Protein AF-A0A2K1KK75-F1 (afdb_monomer_lite)

Sequence (174 aa):
LEDSLARLYGSILRNNGNAPVVYKEYCTIIGKDSFKNNEGSLINRISEKQGTFRRYILGKRNKHCARVVITPDPNIGVDEKDGDYVLLNRQSSVQRMSLMAFRARMMPDSCTIRINPFVYPAFNADFDGDEMNIFCASSYPSKAKCDVLLAVDKYVLSPQNSMPTIYAIQDIVA

Structure (mmCIF, N/CA/C/O backbone):
data_AF-A0A2K1KK75-F1
#
_entry.id   AF-A0A2K1KK75-F1
#
loop_
_atom_site.group_PDB
_atom_site.id
_atom_site.type_symbol
_atom_site.label_atom_id
_atom_site.label_alt_id
_atom_site.label_comp_id
_atom_site.label_asym_id
_atom_site.label_entity_id
_atom_site.label_seq_id
_atom_site.pdbx_PDB_ins_code
_atom_site.Cartn_x
_atom_site.Cartn_y
_atom_site.Cartn_z
_atom_site.occupancy
_atom_site.B_iso_or_equiv
_atom_site.auth_seq_id
_atom_site.auth_comp_id
_atom_site.auth_asym_id
_atom_site.auth_atom_id
_atom_site.pdbx_PDB_model_num
ATOM 1 N N . LEU A 1 1 ? -15.132 -2.478 23.562 1.00 56.94 1 LEU A N 1
ATOM 2 C CA . LEU A 1 1 ? -16.564 -2.103 23.620 1.00 56.94 1 LEU A CA 1
ATOM 3 C C . LEU A 1 1 ? -17.283 -2.968 24.643 1.00 56.94 1 LEU A C 1
ATOM 5 O O . LEU A 1 1 ? -17.954 -2.414 25.503 1.00 56.94 1 LEU A O 1
ATOM 9 N N . GLU A 1 2 ? -17.057 -4.282 24.619 1.00 60.97 2 GLU A N 1
A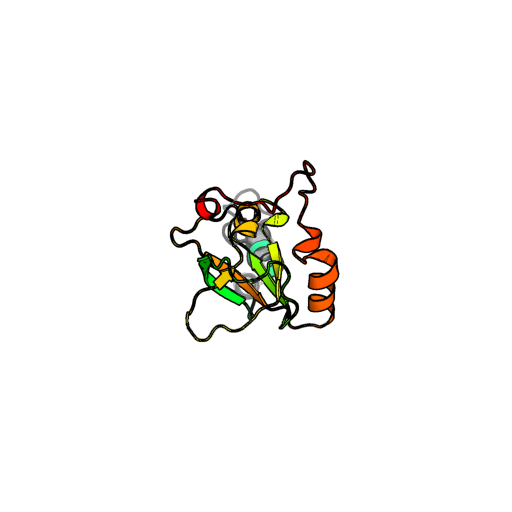TOM 10 C CA . GLU A 1 2 ? -17.597 -5.217 25.618 1.00 60.97 2 GLU A C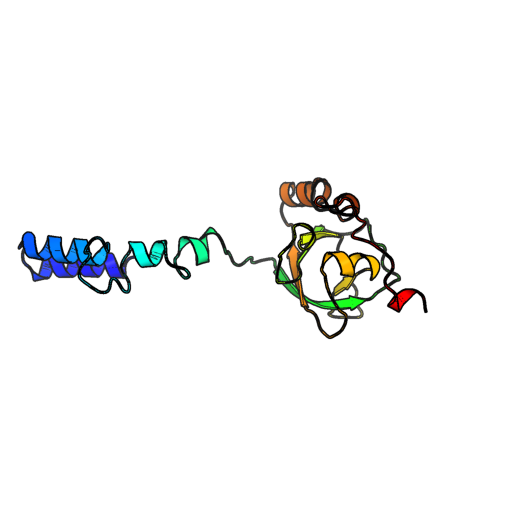A 1
ATOM 11 C C . GLU A 1 2 ? -17.201 -4.847 27.053 1.00 60.97 2 GLU A C 1
ATOM 13 O O . GLU A 1 2 ? -18.077 -4.673 27.891 1.00 60.97 2 GLU A O 1
ATOM 18 N N . ASP A 1 3 ? -15.925 -4.547 27.304 1.00 71.25 3 ASP A N 1
ATOM 19 C CA . ASP A 1 3 ? -15.451 -4.120 28.632 1.00 71.25 3 ASP A CA 1
ATOM 20 C C . ASP A 1 3 ? -16.131 -2.853 29.176 1.00 71.25 3 ASP A C 1
ATOM 22 O O . ASP A 1 3 ? -16.418 -2.739 30.363 1.00 71.25 3 ASP A O 1
ATOM 26 N N . SER A 1 4 ? -16.394 -1.866 28.318 1.00 68.69 4 SER A N 1
ATOM 27 C CA . SER A 1 4 ? -17.037 -0.607 28.723 1.00 68.69 4 SER A CA 1
ATOM 28 C C . SER A 1 4 ? -18.523 -0.796 29.028 1.00 68.69 4 SER A C 1
ATOM 30 O O . SER A 1 4 ? -19.044 -0.175 29.950 1.00 68.69 4 SER A O 1
ATOM 32 N N . LEU A 1 5 ? -19.192 -1.679 28.282 1.00 72.50 5 LEU A N 1
ATOM 33 C CA . LEU A 1 5 ? -20.597 -2.012 28.492 1.00 72.50 5 LEU A CA 1
ATOM 34 C C . LEU A 1 5 ? -20.753 -2.872 29.754 1.00 72.50 5 LEU A C 1
ATOM 36 O O . LEU A 1 5 ? -21.580 -2.566 30.604 1.00 72.50 5 LEU A O 1
ATOM 40 N N . ALA A 1 6 ? -19.895 -3.880 29.931 1.00 77.69 6 ALA A N 1
ATOM 41 C CA . ALA A 1 6 ? -19.846 -4.715 31.129 1.00 77.69 6 ALA A CA 1
ATOM 42 C C . ALA A 1 6 ? -19.571 -3.892 32.397 1.00 77.69 6 ALA A C 1
ATOM 44 O O . ALA A 1 6 ? -20.179 -4.136 33.438 1.00 77.69 6 ALA A O 1
ATOM 45 N N . ARG A 1 7 ? -18.716 -2.863 32.313 1.00 76.25 7 ARG A N 1
ATOM 46 C CA . ARG A 1 7 ? -18.492 -1.916 33.418 1.00 76.25 7 ARG A CA 1
ATOM 47 C C . ARG A 1 7 ? -19.750 -1.121 33.771 1.00 76.25 7 ARG A C 1
ATOM 49 O O . ARG A 1 7 ? -20.046 -0.998 34.958 1.00 76.25 7 ARG A O 1
ATOM 56 N N . LEU A 1 8 ? -20.502 -0.648 32.772 1.00 76.19 8 LEU A N 1
ATOM 57 C CA . LEU A 1 8 ? -21.783 0.037 32.977 1.00 76.19 8 LEU A CA 1
ATOM 58 C C . LEU A 1 8 ? -22.821 -0.902 33.615 1.00 76.19 8 LEU A C 1
ATOM 60 O O . LEU A 1 8 ? -23.413 -0.565 34.635 1.00 76.19 8 LEU A O 1
ATOM 64 N N . TYR A 1 9 ? -22.993 -2.105 33.063 1.00 79.06 9 TYR A N 1
ATOM 65 C CA . TYR A 1 9 ? -23.921 -3.109 33.591 1.00 79.06 9 TYR A CA 1
ATOM 66 C C . TYR A 1 9 ? -23.566 -3.531 35.020 1.00 79.06 9 TYR A C 1
ATOM 68 O O . TYR A 1 9 ? -24.438 -3.578 35.885 1.00 79.06 9 TYR A O 1
ATOM 76 N N . GLY A 1 10 ? -22.283 -3.755 35.309 1.00 80.50 10 GLY A N 1
ATOM 77 C CA . GLY A 1 10 ? -21.818 -4.044 36.663 1.00 80.50 10 GLY A CA 1
ATOM 78 C C . GLY A 1 10 ? -22.086 -2.897 37.640 1.00 80.50 10 GLY A C 1
ATOM 79 O O . GLY A 1 10 ? -22.369 -3.143 38.807 1.00 80.50 10 GLY A O 1
ATOM 80 N N . SER A 1 11 ? -22.036 -1.644 37.186 1.00 75.31 11 SER A N 1
ATOM 81 C CA . SER A 1 11 ? -22.387 -0.488 38.016 1.00 75.31 11 SER A CA 1
ATOM 82 C C . SER A 1 11 ? -23.880 -0.395 38.313 1.00 75.31 11 SER A C 1
ATOM 84 O O . SER A 1 11 ? -24.265 -0.178 39.460 1.00 75.31 11 SER A O 1
ATOM 86 N N . ILE A 1 12 ? -24.721 -0.627 37.302 1.00 82.06 12 ILE A N 1
ATOM 87 C CA . ILE A 1 12 ? -26.181 -0.651 37.450 1.00 82.06 12 ILE A CA 1
ATOM 88 C C . ILE A 1 12 ? -26.590 -1.699 38.492 1.00 82.06 12 ILE A C 1
ATOM 90 O O . ILE A 1 12 ? -27.385 -1.400 39.382 1.00 82.06 12 ILE A O 1
ATOM 94 N N . LEU A 1 13 ? -25.995 -2.894 38.414 1.00 83.19 13 LEU A N 1
ATOM 95 C CA . LEU A 1 13 ? -26.253 -3.988 39.351 1.00 83.19 13 LEU A CA 1
ATOM 96 C C . LEU A 1 13 ? -25.714 -3.700 40.762 1.00 83.19 13 LEU A C 1
ATOM 98 O O . LEU A 1 13 ? -26.383 -4.017 41.737 1.00 83.19 13 LEU A O 1
ATOM 102 N N . ARG A 1 14 ? -24.535 -3.074 40.897 1.00 81.06 14 ARG A N 1
ATOM 103 C CA . ARG A 1 14 ? -23.951 -2.727 42.210 1.00 81.06 14 ARG A CA 1
ATOM 104 C C . ARG A 1 14 ? -24.696 -1.606 42.929 1.00 81.06 14 ARG A C 1
ATOM 106 O O . ARG A 1 14 ? -24.779 -1.619 44.151 1.00 81.06 14 ARG A O 1
ATOM 113 N N . ASN A 1 15 ? -25.211 -0.634 42.182 1.00 78.19 15 ASN A N 1
ATOM 114 C CA . ASN A 1 15 ? -25.809 0.577 42.743 1.00 78.19 15 ASN A CA 1
ATOM 115 C C . ASN A 1 15 ? -27.334 0.482 42.923 1.00 78.19 15 ASN A C 1
ATOM 117 O O . ASN A 1 15 ? -27.951 1.498 43.245 1.00 78.19 15 ASN A O 1
ATOM 121 N N . ASN A 1 16 ? -27.945 -0.696 42.709 1.00 70.62 16 ASN A N 1
ATOM 122 C CA . ASN A 1 16 ? -29.381 -0.963 42.907 1.00 70.62 16 ASN A CA 1
ATOM 123 C C . ASN A 1 16 ? -30.307 0.142 42.347 1.00 70.62 16 ASN A C 1
ATOM 125 O O . ASN A 1 16 ? -31.304 0.511 42.962 1.00 70.62 16 ASN A O 1
ATOM 129 N N . GLY A 1 17 ? -29.969 0.708 41.183 1.00 66.31 17 GLY A N 1
ATOM 130 C CA . GLY A 1 17 ? -30.804 1.718 40.523 1.00 66.31 17 GLY A CA 1
ATOM 131 C C . GLY A 1 17 ? -30.685 3.155 41.051 1.00 66.31 17 GLY A C 1
ATOM 132 O O . GLY A 1 17 ? -31.530 3.981 40.708 1.00 66.31 17 GLY A O 1
ATOM 133 N N . ASN A 1 18 ? -29.649 3.506 41.826 1.00 81.44 18 ASN A N 1
ATOM 134 C CA . ASN A 1 18 ? -29.383 4.903 42.194 1.00 81.44 18 ASN A CA 1
ATOM 135 C C . ASN A 1 18 ? -29.008 5.743 40.948 1.00 81.44 18 ASN A C 1
ATOM 137 O O . ASN A 1 18 ? -27.842 5.827 40.544 1.00 81.44 18 ASN A O 1
ATOM 141 N N . ALA A 1 19 ? -30.021 6.342 40.315 1.00 77.31 19 ALA A N 1
ATOM 142 C CA . ALA A 1 19 ? -29.940 6.969 38.994 1.00 77.31 19 ALA A CA 1
ATOM 143 C C . ALA A 1 19 ? -28.852 8.057 38.834 1.00 77.31 19 ALA A C 1
ATOM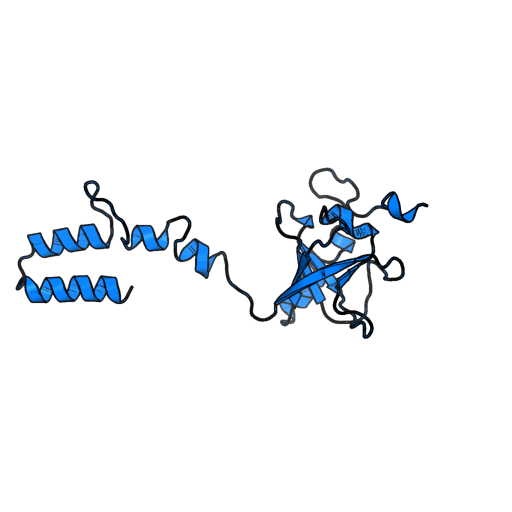 145 O O . ALA A 1 19 ? -28.159 8.038 37.813 1.00 77.31 19 ALA A O 1
ATOM 146 N N . PRO A 1 20 ? -28.617 8.965 39.804 1.00 81.44 20 PRO A N 1
ATOM 147 C CA . PRO A 1 20 ? -27.573 9.988 39.699 1.00 81.44 20 PRO A CA 1
ATOM 148 C C . PRO A 1 20 ? -26.159 9.401 39.614 1.00 81.44 20 PRO A C 1
ATOM 150 O O . PRO A 1 20 ? -25.311 9.920 38.886 1.00 81.44 20 PRO A O 1
ATOM 153 N N . VAL A 1 21 ? -25.898 8.308 40.339 1.00 80.56 21 VAL A N 1
ATOM 154 C CA . VAL A 1 21 ? -24.580 7.653 40.371 1.00 80.56 21 VAL A CA 1
ATOM 155 C C . VAL A 1 21 ? -24.314 6.945 39.046 1.00 80.56 21 VAL A C 1
ATOM 157 O O . VAL A 1 21 ? -23.252 7.120 38.449 1.00 80.56 21 VAL A O 1
ATOM 160 N N . VAL A 1 22 ? -25.315 6.220 38.542 1.00 79.69 22 VAL A N 1
ATOM 161 C CA . VAL A 1 22 ? -25.242 5.529 37.248 1.00 79.69 22 VAL A CA 1
ATOM 162 C C . VAL A 1 22 ? -25.059 6.525 36.098 1.00 79.69 22 VAL A C 1
ATOM 164 O O . VAL A 1 22 ? -24.233 6.295 35.215 1.00 79.69 22 VAL A O 1
ATOM 167 N N . TYR A 1 23 ? -25.771 7.658 36.118 1.00 81.88 23 TYR A N 1
ATOM 168 C CA . TYR A 1 23 ? -25.640 8.693 35.088 1.00 81.88 23 TYR A CA 1
ATOM 169 C C . TYR A 1 23 ? -24.240 9.321 35.065 1.00 81.88 23 TYR A C 1
ATOM 171 O O . TYR A 1 23 ? -23.669 9.531 33.996 1.00 81.88 23 TYR A O 1
ATOM 179 N N . LYS A 1 24 ? -23.644 9.562 36.237 1.00 80.56 24 LYS A N 1
ATOM 180 C CA . LYS A 1 24 ? -22.278 10.090 36.337 1.00 80.56 24 LYS A CA 1
ATOM 181 C C . LYS A 1 24 ? -21.245 9.121 35.754 1.00 80.56 24 LYS A C 1
ATOM 183 O O . LYS A 1 24 ? -20.377 9.530 34.991 1.00 80.56 24 LYS A O 1
ATOM 188 N N . GLU A 1 25 ? -21.356 7.829 36.057 1.00 77.25 25 GLU A N 1
ATOM 189 C CA . GLU A 1 25 ? -20.463 6.823 35.469 1.00 77.25 25 GLU A CA 1
ATOM 190 C C . GLU A 1 25 ? -20.668 6.657 33.960 1.00 77.25 25 GLU A C 1
ATOM 192 O O . GLU A 1 25 ? -19.694 6.511 33.220 1.00 77.25 25 GLU A O 1
ATOM 197 N N . TYR A 1 26 ? -21.910 6.746 33.482 1.00 79.81 26 TYR A N 1
ATOM 198 C CA . TYR A 1 26 ? -22.221 6.767 32.054 1.00 79.81 26 TYR A CA 1
ATOM 199 C C . TYR A 1 26 ? -21.525 7.932 31.331 1.00 79.81 26 TYR A C 1
ATOM 201 O O . TYR A 1 26 ? -20.865 7.717 30.309 1.00 79.81 26 TYR A O 1
ATOM 209 N N . CYS A 1 27 ? -21.608 9.150 31.877 1.00 79.88 27 CYS A N 1
ATOM 210 C CA . CYS A 1 27 ? -20.945 10.329 31.314 1.00 79.88 27 CYS A CA 1
ATOM 211 C C . CYS A 1 27 ? -19.418 10.178 31.274 1.00 79.88 27 CYS A C 1
ATOM 213 O O . CYS A 1 27 ? -18.797 10.547 30.272 1.0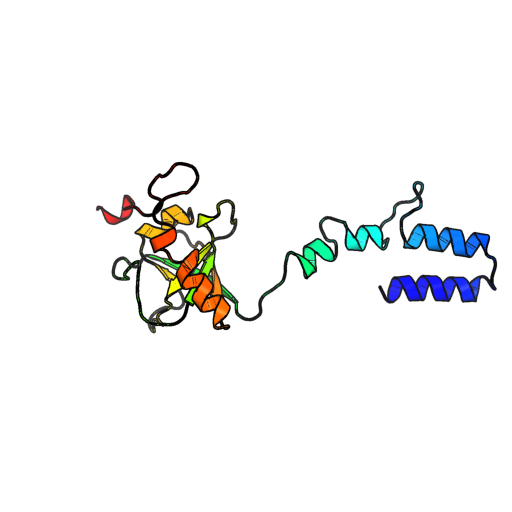0 79.88 27 CYS A O 1
ATOM 215 N N . THR A 1 28 ? -18.826 9.553 32.295 1.00 79.31 28 THR A N 1
ATOM 216 C CA . THR A 1 28 ? -17.390 9.242 32.337 1.00 79.31 28 THR A CA 1
ATOM 217 C C . THR A 1 28 ? -16.994 8.173 31.303 1.00 79.31 28 THR A C 1
ATOM 219 O O . THR A 1 28 ? -15.989 8.329 30.614 1.00 79.31 28 THR A O 1
ATOM 222 N N . ILE A 1 29 ? -17.784 7.103 31.123 1.00 78.75 29 ILE A N 1
ATOM 223 C CA . ILE A 1 29 ? -17.502 6.042 30.130 1.00 78.75 29 ILE A CA 1
ATOM 224 C C . ILE A 1 29 ? -17.582 6.580 28.699 1.00 78.75 29 ILE A C 1
ATOM 226 O O . ILE A 1 29 ? -16.760 6.225 27.848 1.00 78.75 29 ILE A O 1
ATOM 230 N N . ILE A 1 30 ? -18.564 7.436 28.417 1.00 82.31 30 ILE A N 1
ATOM 231 C CA . ILE A 1 30 ? -18.676 8.082 27.108 1.00 82.31 30 ILE A CA 1
ATOM 232 C C . ILE A 1 30 ? -17.561 9.112 26.910 1.00 82.31 30 ILE A C 1
ATOM 234 O O . ILE A 1 30 ? -17.057 9.227 25.795 1.00 82.31 30 ILE A O 1
ATOM 238 N N . GLY A 1 31 ? -17.139 9.798 27.974 1.00 74.50 31 GLY A N 1
ATOM 239 C CA . GLY A 1 31 ? -16.171 10.896 27.916 1.00 74.50 31 GLY A CA 1
ATOM 240 C C . GLY A 1 31 ? -16.830 12.261 27.696 1.00 74.50 31 GLY A C 1
ATOM 241 O O . GLY A 1 31 ? -16.222 13.148 27.108 1.00 74.50 31 GLY A O 1
ATOM 242 N N . LYS A 1 32 ? -18.092 12.427 28.123 1.00 72.56 32 LYS A N 1
ATOM 243 C CA . LYS A 1 32 ? -18.800 13.722 28.106 1.00 72.56 32 LYS A CA 1
ATOM 244 C C . LYS A 1 32 ? -18.493 14.590 29.331 1.00 72.56 32 LYS A C 1
ATOM 246 O O . LYS A 1 32 ? -18.812 15.775 29.316 1.00 72.56 32 LYS A O 1
ATOM 251 N N . ASP A 1 33 ? -17.880 14.022 30.366 1.00 66.31 33 ASP A N 1
ATOM 252 C CA . ASP A 1 33 ? -17.471 14.774 31.549 1.00 66.31 33 ASP A CA 1
ATOM 253 C C . ASP A 1 33 ? -16.192 15.576 31.270 1.00 66.31 33 ASP A C 1
ATOM 255 O O . ASP A 1 33 ? -15.165 15.026 30.873 1.00 66.31 33 ASP A O 1
ATOM 259 N N . SER A 1 34 ? -16.247 16.888 31.514 1.00 58.69 34 SER A N 1
ATOM 260 C CA . SER A 1 34 ? -15.129 17.820 31.295 1.00 58.69 34 SER A CA 1
ATOM 261 C C . SER A 1 34 ? -14.105 17.858 32.441 1.00 58.69 34 SER A C 1
ATOM 263 O O . SER A 1 34 ? -13.078 18.514 32.311 1.00 58.69 34 SER A O 1
ATOM 265 N N . PHE A 1 35 ? -14.377 17.186 33.568 1.00 57.38 35 PHE A N 1
ATOM 266 C CA . PHE A 1 35 ? -13.635 17.346 34.832 1.00 57.38 35 PHE A CA 1
ATOM 267 C C . PHE A 1 35 ? -12.729 16.161 35.222 1.00 57.38 35 PHE A C 1
ATOM 269 O O . PHE A 1 35 ? -12.077 16.219 36.263 1.00 57.38 35 PHE A O 1
ATOM 276 N N . LYS A 1 36 ? -12.667 15.079 34.434 1.00 59.81 36 LYS A N 1
ATOM 277 C CA . LYS A 1 36 ? -11.779 13.930 34.697 1.00 59.81 36 LYS A CA 1
ATOM 278 C C . LYS A 1 36 ? -10.948 13.575 33.467 1.00 59.81 36 LYS A C 1
ATOM 280 O O . LYS A 1 36 ? -11.403 13.744 32.341 1.00 59.81 36 LYS A O 1
ATOM 285 N N . ASN A 1 37 ? -9.749 13.035 33.700 1.00 57.31 37 ASN A N 1
ATOM 286 C CA . ASN A 1 37 ? -8.934 12.423 32.651 1.00 57.31 37 ASN A CA 1
ATOM 287 C C . ASN A 1 37 ? -9.743 11.297 31.990 1.00 57.31 37 ASN A C 1
ATOM 289 O O . ASN A 1 37 ? -9.982 10.254 32.596 1.00 57.31 37 ASN A O 1
ATOM 293 N N . ASN A 1 38 ? -10.176 11.527 30.750 1.00 62.53 38 ASN A N 1
ATOM 294 C CA . ASN A 1 38 ? -11.032 10.633 29.961 1.00 62.53 38 ASN A CA 1
ATOM 295 C C . ASN A 1 38 ? -10.256 9.458 29.333 1.00 62.53 38 ASN A C 1
ATOM 297 O O . ASN A 1 38 ? -10.635 8.949 28.273 1.00 62.53 38 ASN A O 1
ATOM 301 N N . GLU A 1 39 ? -9.169 9.021 29.975 1.00 62.66 39 GLU A N 1
ATOM 302 C CA . GLU A 1 39 ? -8.325 7.929 29.498 1.00 62.66 39 GLU A CA 1
ATOM 303 C C . GLU A 1 39 ? -9.148 6.639 29.390 1.00 62.66 39 GLU A C 1
ATOM 305 O O . GLU A 1 39 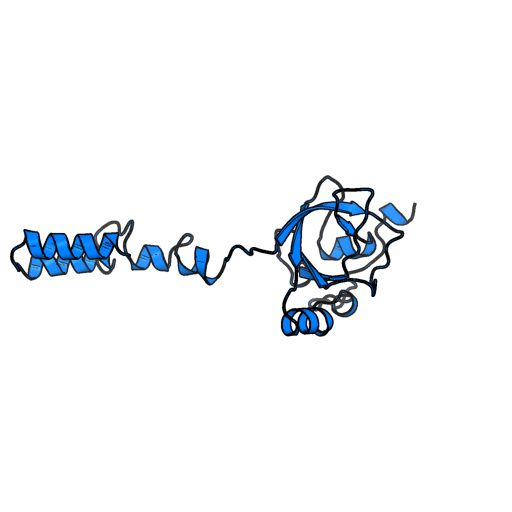? -9.660 6.092 30.368 1.00 62.66 39 GLU A O 1
ATOM 310 N N . GLY A 1 40 ? -9.320 6.163 28.155 1.00 68.19 40 GLY A N 1
ATOM 311 C CA . GLY A 1 40 ? -10.096 4.961 27.863 1.00 68.19 40 GLY A CA 1
ATOM 312 C C . GLY A 1 40 ? -11.603 5.168 27.682 1.00 68.19 40 GLY A C 1
ATOM 313 O O . GLY A 1 40 ? -12.301 4.158 27.541 1.00 68.19 40 GLY A O 1
ATOM 314 N N . SER A 1 41 ? -12.095 6.412 27.626 1.00 78.94 41 SER A N 1
ATOM 315 C CA . SER A 1 41 ? -13.480 6.705 27.229 1.00 78.94 41 SER A CA 1
ATOM 316 C C . SER A 1 41 ? -13.784 6.228 25.803 1.00 78.94 41 SER A C 1
ATOM 318 O O . SER A 1 41 ? -12.890 6.032 24.971 1.00 78.94 41 SER A O 1
ATOM 320 N N . LEU A 1 42 ? -15.064 6.006 25.505 1.00 79.44 42 LEU A N 1
ATOM 321 C CA . LEU A 1 42 ? -15.502 5.538 24.188 1.00 79.44 42 LEU A CA 1
ATOM 322 C C . LEU A 1 42 ? -15.171 6.533 23.078 1.00 79.44 42 LEU A C 1
ATOM 324 O O . LEU A 1 42 ? -14.710 6.111 22.017 1.00 79.44 42 LEU A O 1
ATOM 328 N N . ILE A 1 43 ? -15.370 7.830 23.334 1.00 82.50 43 ILE A N 1
ATOM 329 C CA . ILE A 1 43 ? -15.024 8.885 22.378 1.00 82.50 43 ILE A CA 1
ATOM 330 C C . ILE A 1 43 ? -13.525 8.840 22.091 1.00 82.50 43 ILE A C 1
ATOM 332 O O . ILE A 1 43 ? -13.144 8.743 20.930 1.00 82.50 43 ILE A O 1
ATOM 336 N N . ASN A 1 44 ? -12.686 8.788 23.124 1.00 81.12 44 ASN A N 1
ATOM 337 C CA . ASN A 1 44 ? -11.236 8.738 22.964 1.00 81.12 44 ASN A CA 1
ATOM 338 C C . ASN A 1 44 ? -10.775 7.506 22.177 1.00 81.12 44 ASN A C 1
ATOM 340 O O . ASN A 1 44 ? -10.012 7.613 21.219 1.00 81.12 44 ASN A O 1
ATOM 344 N N . ARG A 1 45 ? -11.323 6.327 22.490 1.00 82.56 45 ARG A N 1
ATOM 345 C CA . ARG A 1 45 ? -11.032 5.091 21.743 1.00 82.56 45 ARG A CA 1
ATOM 346 C C . ARG A 1 45 ? -11.408 5.184 20.266 1.00 82.56 45 ARG A C 1
ATOM 348 O O . ARG A 1 45 ? -10.845 4.447 19.464 1.00 82.56 45 ARG A O 1
ATOM 355 N N . ILE A 1 46 ? -12.360 6.037 19.910 1.00 84.69 46 ILE A N 1
ATOM 356 C CA . ILE A 1 46 ? -12.828 6.249 18.540 1.00 84.69 46 ILE A CA 1
ATOM 357 C C . ILE A 1 46 ? -11.990 7.315 17.822 1.00 84.69 46 ILE A C 1
ATOM 359 O O . ILE A 1 46 ? -11.550 7.070 16.696 1.00 84.69 46 ILE A O 1
ATOM 363 N N . SER A 1 47 ? -11.765 8.465 18.460 1.00 81.56 47 SER A N 1
ATOM 364 C CA . SER A 1 47 ? -11.285 9.692 17.814 1.00 81.56 47 SER A CA 1
ATOM 365 C C . SER A 1 47 ? -9.794 9.982 17.995 1.00 81.56 47 SER A C 1
ATOM 367 O O . SER A 1 47 ? -9.243 10.779 17.236 1.00 81.56 47 SER A O 1
ATOM 369 N N . GLU A 1 48 ? -9.118 9.359 18.963 1.00 82.88 48 GLU A N 1
ATOM 370 C CA . GLU A 1 48 ? -7.703 9.635 19.224 1.00 82.88 48 GLU A CA 1
ATOM 371 C C . GLU A 1 48 ? -6.783 9.223 18.062 1.00 82.88 48 GLU A C 1
ATOM 373 O O . GLU A 1 48 ? -7.136 8.455 17.163 1.00 82.88 48 GLU A O 1
ATOM 378 N N . LYS A 1 49 ? -5.522 9.675 18.118 1.00 83.88 49 LYS A N 1
ATOM 379 C CA . LYS A 1 49 ? -4.473 9.327 17.142 1.00 83.88 49 LYS A CA 1
ATOM 380 C C . LYS A 1 49 ? -4.278 7.813 16.979 1.00 83.88 49 LYS A C 1
ATOM 382 O O . LYS A 1 49 ? -3.935 7.365 15.888 1.00 83.88 49 LYS A O 1
ATOM 387 N N . GLN A 1 50 ? -4.493 7.040 18.043 1.00 82.44 50 GLN A N 1
ATOM 388 C CA . GLN A 1 50 ? -4.456 5.570 18.032 1.00 82.44 50 GLN A CA 1
ATOM 389 C C . GLN A 1 50 ? -5.856 4.939 18.115 1.00 82.44 50 GLN A C 1
ATOM 391 O O . GLN A 1 50 ? -5.986 3.742 18.383 1.00 82.44 50 GLN A O 1
ATOM 396 N N . GLY A 1 51 ? -6.898 5.739 17.881 1.00 85.00 51 GLY A N 1
ATOM 397 C CA . GLY A 1 51 ? -8.288 5.323 17.930 1.00 85.00 51 GLY A CA 1
ATOM 398 C C . GLY A 1 51 ? -8.664 4.342 16.819 1.00 85.00 51 GLY A C 1
ATOM 399 O O . GLY A 1 51 ? -7.954 4.156 15.824 1.00 85.00 51 GLY A O 1
ATOM 400 N N . THR A 1 52 ? -9.818 3.703 16.983 1.00 86.56 52 THR A N 1
ATOM 401 C CA . THR A 1 52 ? -10.299 2.622 16.118 1.00 86.56 52 THR A CA 1
ATOM 402 C C . THR A 1 52 ? -10.520 3.069 14.678 1.00 86.56 52 THR A C 1
ATOM 404 O O . THR A 1 52 ? -10.173 2.321 13.762 1.00 86.56 52 THR A O 1
ATOM 407 N N . PHE A 1 53 ? -11.023 4.287 14.449 1.00 88.62 53 PHE A N 1
ATOM 408 C CA . PHE A 1 53 ? -11.245 4.797 13.093 1.00 88.62 53 PHE A CA 1
ATOM 409 C C . PHE A 1 53 ? -9.937 4.904 12.318 1.00 88.62 53 PHE A C 1
ATOM 411 O O . PHE A 1 53 ? -9.813 4.365 11.218 1.00 88.62 53 PHE A O 1
ATOM 418 N N . ARG A 1 54 ? -8.922 5.536 12.907 1.00 88.19 54 ARG A N 1
ATOM 419 C CA . ARG A 1 54 ? -7.630 5.690 12.240 1.00 88.19 54 ARG A CA 1
ATOM 420 C C . ARG A 1 54 ? -6.909 4.354 12.089 1.00 88.19 54 ARG A C 1
ATOM 422 O O . ARG A 1 54 ? -6.381 4.067 11.018 1.00 88.19 54 ARG A O 1
ATOM 429 N N . ARG A 1 55 ? -6.915 3.528 13.137 1.00 88.19 55 ARG A N 1
ATOM 430 C CA . ARG A 1 55 ? -6.131 2.290 13.193 1.00 88.19 55 ARG A CA 1
ATOM 431 C C . ARG A 1 55 ? -6.734 1.117 12.425 1.00 88.19 55 ARG A C 1
ATOM 433 O O . ARG A 1 55 ? -5.974 0.260 12.002 1.00 88.19 55 ARG A O 1
ATOM 440 N N . TYR A 1 56 ? -8.057 1.039 12.285 1.00 88.44 56 TYR A N 1
ATOM 441 C CA . TYR A 1 56 ? -8.714 -0.133 11.691 1.00 88.44 56 TYR A CA 1
ATOM 442 C C . TYR A 1 56 ? -9.639 0.190 10.522 1.00 88.44 56 TYR A C 1
ATOM 444 O O . TYR A 1 56 ? -9.914 -0.705 9.727 1.00 88.44 56 TYR A O 1
ATOM 452 N N . ILE A 1 57 ? -10.132 1.425 10.390 1.00 89.12 57 ILE A N 1
ATOM 453 C CA . ILE A 1 57 ? -10.982 1.810 9.253 1.00 89.12 57 ILE A CA 1
ATOM 454 C C . ILE A 1 57 ? -10.129 2.452 8.158 1.00 89.12 57 ILE A C 1
ATOM 456 O O . ILE A 1 57 ? -10.157 1.966 7.030 1.00 89.12 57 ILE A O 1
ATOM 460 N N . LEU A 1 58 ? -9.340 3.477 8.496 1.00 89.25 58 LEU A N 1
ATOM 461 C CA . LEU A 1 58 ? -8.480 4.193 7.545 1.00 89.25 58 LEU A CA 1
ATOM 462 C C . LEU A 1 58 ? -7.171 3.446 7.242 1.00 89.25 58 LEU A C 1
ATOM 464 O O . LEU A 1 58 ? -6.749 3.397 6.092 1.00 89.25 58 LEU A O 1
ATOM 468 N N . GLY A 1 59 ? -6.530 2.854 8.255 1.00 87.81 59 GLY A N 1
ATOM 469 C CA . GLY A 1 59 ? -5.270 2.118 8.110 1.00 87.81 59 GLY A CA 1
ATOM 470 C C . GLY A 1 59 ? -5.445 0.613 8.282 1.00 87.81 59 GLY A C 1
ATOM 471 O O . GLY A 1 59 ? -5.200 0.089 9.361 1.00 87.81 59 GLY A O 1
ATOM 472 N N . LYS A 1 60 ? -5.856 -0.108 7.236 1.00 88.69 60 LYS A N 1
ATOM 473 C CA . LYS A 1 60 ? -6.003 -1.573 7.303 1.00 88.69 60 LYS A CA 1
ATOM 474 C C . LYS A 1 60 ? -4.721 -2.292 6.902 1.00 88.69 60 LYS A C 1
ATOM 476 O O . LYS A 1 60 ? -4.012 -1.867 5.996 1.00 88.69 60 LYS A O 1
ATOM 481 N N . ARG A 1 61 ? -4.457 -3.427 7.554 1.00 88.62 61 ARG A N 1
ATOM 482 C CA . ARG A 1 61 ? -3.439 -4.378 7.097 1.00 88.62 61 ARG A CA 1
ATOM 483 C C . ARG A 1 61 ? -4.031 -5.267 6.013 1.00 88.62 61 ARG A C 1
ATOM 485 O O . ARG A 1 61 ? -5.096 -5.853 6.207 1.00 88.62 61 ARG A O 1
ATOM 492 N N . ASN A 1 62 ? -3.327 -5.359 4.892 1.00 88.25 62 ASN A N 1
ATOM 493 C CA . ASN A 1 62 ? -3.722 -6.186 3.761 1.00 88.25 62 ASN A CA 1
ATOM 494 C C . ASN A 1 62 ? -3.152 -7.600 3.915 1.00 88.25 62 ASN A C 1
ATOM 496 O O . ASN A 1 62 ? -2.104 -7.788 4.522 1.00 88.25 62 ASN A O 1
ATOM 500 N N . LYS A 1 63 ? -3.859 -8.600 3.377 1.00 90.06 63 LYS A N 1
ATOM 501 C CA . LYS A 1 63 ? -3.388 -9.996 3.367 1.00 90.06 63 LYS A CA 1
ATOM 502 C C . LYS A 1 63 ? -2.451 -10.286 2.191 1.00 90.06 63 LYS A C 1
ATOM 504 O O . LYS A 1 63 ? -1.521 -11.064 2.330 1.00 90.06 63 LYS A O 1
ATOM 509 N N . HIS A 1 64 ? -2.701 -9.653 1.044 1.00 91.06 64 HIS A N 1
ATOM 510 C CA . HIS A 1 64 ? -1.928 -9.829 -0.190 1.00 91.06 64 HIS A CA 1
ATOM 511 C C . HIS A 1 64 ? -0.927 -8.687 -0.366 1.00 91.06 64 HIS A C 1
ATOM 513 O O . HIS A 1 64 ? -1.027 -7.890 -1.301 1.00 91.06 64 HIS A O 1
ATOM 519 N N . CYS A 1 65 ? -0.005 -8.574 0.586 1.00 91.94 65 CYS A N 1
ATOM 520 C CA . CYS A 1 65 ? 1.082 -7.614 0.521 1.00 91.94 65 CYS A CA 1
ATOM 521 C C . CYS A 1 65 ? 2.404 -8.234 0.955 1.00 91.94 65 CYS A C 1
ATOM 523 O O . CYS A 1 65 ? 2.423 -9.144 1.782 1.00 91.94 65 CYS A O 1
ATOM 525 N N . ALA A 1 66 ? 3.494 -7.701 0.423 1.00 92.00 66 ALA A N 1
ATOM 526 C CA . ALA A 1 66 ? 4.854 -8.057 0.798 1.00 92.00 66 ALA A CA 1
ATOM 527 C C . ALA A 1 66 ? 5.687 -6.785 0.960 1.00 92.00 66 ALA A C 1
ATOM 529 O O . ALA A 1 66 ? 5.279 -5.708 0.525 1.00 92.00 66 ALA A O 1
ATOM 530 N N . ARG A 1 67 ? 6.847 -6.908 1.595 1.00 92.81 67 ARG A N 1
ATOM 531 C CA . ARG A 1 67 ? 7.831 -5.835 1.705 1.00 92.81 67 ARG A CA 1
ATOM 532 C C . ARG A 1 67 ? 9.204 -6.436 1.473 1.00 92.81 67 ARG A C 1
ATOM 534 O O . ARG A 1 67 ? 9.529 -7.433 2.112 1.00 92.81 67 ARG A O 1
ATOM 541 N N . VAL A 1 68 ? 9.933 -5.889 0.509 1.00 91.56 68 VAL A N 1
ATOM 542 C CA . VAL A 1 68 ? 11.174 -6.479 -0.004 1.00 91.56 68 VAL A CA 1
ATOM 543 C C . VAL A 1 68 ? 12.133 -5.363 -0.426 1.00 91.56 68 VAL A C 1
ATOM 545 O O . VAL A 1 68 ? 11.688 -4.279 -0.813 1.00 91.56 68 VAL A O 1
ATOM 548 N N . VAL A 1 69 ? 13.435 -5.642 -0.344 1.00 92.06 69 VAL A N 1
ATOM 549 C CA . VAL A 1 69 ? 14.521 -4.762 -0.798 1.00 92.06 69 VAL A CA 1
ATOM 550 C C . VAL A 1 69 ? 14.503 -4.614 -2.321 1.00 92.06 69 VAL A C 1
ATOM 552 O O . VAL A 1 69 ? 14.232 -5.576 -3.051 1.00 92.06 69 VAL A O 1
ATOM 555 N N . ILE A 1 70 ? 14.800 -3.408 -2.796 1.00 90.62 70 ILE A N 1
ATOM 556 C CA . ILE A 1 70 ? 14.860 -3.093 -4.225 1.00 90.62 70 ILE A CA 1
ATOM 557 C C . ILE A 1 70 ? 16.276 -3.231 -4.787 1.00 90.62 70 ILE A C 1
ATOM 559 O O . ILE A 1 70 ? 17.272 -3.026 -4.100 1.00 90.62 70 ILE A O 1
ATOM 563 N N . THR A 1 71 ? 16.377 -3.591 -6.062 1.00 89.81 71 THR A N 1
ATOM 564 C CA . THR A 1 71 ? 17.646 -3.739 -6.785 1.00 89.81 71 THR A CA 1
ATOM 565 C C . THR A 1 71 ? 17.482 -3.162 -8.194 1.00 89.81 71 THR A C 1
ATOM 567 O O . THR A 1 71 ? 16.450 -3.422 -8.815 1.00 89.81 71 THR A O 1
ATOM 570 N N . PRO A 1 72 ? 18.448 -2.385 -8.716 1.00 88.44 72 PRO A N 1
ATOM 571 C CA . PRO A 1 72 ? 18.351 -1.865 -10.074 1.00 88.44 72 PRO A CA 1
ATOM 572 C C . PRO A 1 72 ? 18.517 -2.997 -11.082 1.00 88.44 72 PRO A C 1
ATOM 574 O O . PRO A 1 72 ? 19.429 -3.811 -10.948 1.00 88.44 72 PRO A O 1
ATOM 577 N N . ASP A 1 73 ? 17.693 -3.009 -12.127 1.00 88.12 73 ASP A N 1
ATOM 578 C CA . ASP A 1 73 ? 17.947 -3.838 -13.307 1.00 88.12 73 ASP A CA 1
ATOM 579 C C . ASP A 1 73 ? 17.631 -3.046 -14.588 1.00 88.12 73 ASP A C 1
ATOM 581 O O . ASP A 1 73 ? 16.458 -2.825 -14.905 1.00 88.12 73 ASP A O 1
ATOM 585 N N . PRO A 1 74 ? 18.656 -2.575 -15.324 1.00 84.94 74 PRO A N 1
ATOM 586 C CA . PRO A 1 74 ? 18.457 -1.779 -16.532 1.00 84.94 74 PRO A CA 1
ATOM 587 C C . PRO A 1 74 ? 17.903 -2.594 -17.708 1.00 84.94 74 PRO A C 1
ATOM 589 O O . PRO A 1 74 ? 17.406 -2.004 -18.664 1.00 84.94 74 PRO A O 1
ATOM 592 N N . ASN A 1 75 ? 17.958 -3.930 -17.651 1.00 84.94 75 ASN A N 1
ATOM 593 C CA . ASN A 1 75 ? 17.453 -4.784 -18.728 1.00 84.94 75 ASN A CA 1
ATOM 594 C C . ASN A 1 75 ? 15.929 -4.963 -18.673 1.00 84.94 75 ASN A C 1
ATOM 596 O O . ASN A 1 75 ? 15.329 -5.443 -19.635 1.00 84.94 75 ASN A O 1
ATOM 600 N N . ILE A 1 76 ? 15.294 -4.589 -17.559 1.00 84.81 76 ILE A N 1
ATOM 601 C CA . ILE A 1 76 ? 13.845 -4.683 -17.391 1.00 84.81 76 ILE A CA 1
ATOM 602 C C . ILE A 1 76 ? 13.184 -3.461 -18.030 1.00 84.81 76 ILE A C 1
ATOM 604 O O . ILE A 1 76 ? 13.514 -2.313 -17.722 1.00 84.81 76 ILE A O 1
ATOM 608 N N . GLY A 1 77 ? 12.225 -3.702 -18.924 1.00 81.12 77 GLY A N 1
ATOM 609 C CA . GLY A 1 77 ? 11.421 -2.642 -19.527 1.00 81.12 77 GLY A CA 1
ATOM 610 C C . GLY A 1 77 ? 10.531 -1.940 -18.497 1.00 81.12 77 GLY A C 1
ATOM 611 O O . GLY A 1 77 ? 10.021 -2.563 -17.572 1.00 81.12 77 GLY A O 1
ATOM 612 N N . VAL A 1 78 ? 10.325 -0.631 -18.669 1.00 76.31 78 VAL A N 1
ATOM 613 C CA . VAL A 1 78 ? 9.449 0.168 -17.790 1.00 76.31 78 VAL A CA 1
ATOM 614 C C . VAL A 1 78 ? 7.973 -0.241 -17.932 1.00 76.31 78 VAL A C 1
ATOM 616 O O . VAL A 1 78 ? 7.256 -0.285 -16.935 1.00 76.31 78 VAL A O 1
ATOM 619 N N . ASP A 1 79 ? 7.542 -0.573 -19.154 1.00 72.88 79 ASP A N 1
ATOM 620 C CA . ASP A 1 79 ? 6.200 -1.081 -19.478 1.00 72.88 79 ASP A CA 1
ATOM 621 C C . ASP A 1 79 ? 6.291 -2.532 -19.970 1.00 72.88 79 ASP A C 1
ATOM 623 O O . ASP A 1 79 ? 6.215 -2.842 -21.162 1.00 72.88 79 ASP A O 1
ATOM 627 N N . GLU A 1 80 ? 6.549 -3.443 -19.037 1.00 74.31 80 GLU A N 1
ATOM 628 C CA . GLU A 1 80 ? 6.446 -4.869 -19.316 1.00 74.31 80 GLU A CA 1
ATOM 629 C C . GLU A 1 80 ? 4.969 -5.270 -19.388 1.00 74.31 80 GLU A C 1
ATOM 631 O O . GLU A 1 80 ? 4.179 -4.878 -18.537 1.00 74.31 80 GLU A O 1
ATOM 636 N N . LYS A 1 81 ? 4.571 -6.046 -20.402 1.00 71.06 81 LYS A N 1
ATOM 637 C CA . LYS A 1 81 ? 3.151 -6.387 -20.632 1.00 71.06 81 LYS A CA 1
ATOM 638 C C . LYS A 1 81 ? 2.731 -7.735 -20.054 1.00 71.06 81 LYS A C 1
ATOM 640 O O . LYS A 1 81 ? 1.535 -8.025 -19.988 1.00 71.06 81 LYS A O 1
ATOM 645 N N . ASP A 1 82 ? 3.693 -8.528 -19.597 1.00 78.94 82 ASP A N 1
ATOM 646 C CA . ASP A 1 82 ? 3.456 -9.884 -19.116 1.00 78.94 82 ASP A CA 1
ATOM 647 C C . ASP A 1 82 ? 3.271 -9.923 -17.599 1.00 78.94 82 ASP A C 1
ATOM 649 O O . ASP A 1 82 ? 4.052 -9.351 -16.844 1.00 78.94 82 ASP A O 1
ATOM 653 N N . GLY A 1 83 ? 2.261 -10.669 -17.149 1.00 84.62 83 GLY A N 1
ATOM 654 C CA . GLY A 1 83 ? 2.035 -10.953 -15.733 1.00 84.62 83 GLY A CA 1
ATOM 655 C C . GLY A 1 83 ? 0.899 -10.157 -15.095 1.00 84.62 83 GLY A C 1
ATOM 656 O O . GLY A 1 83 ? 0.109 -9.484 -15.760 1.00 84.62 83 GLY A O 1
ATOM 657 N N . ASP A 1 84 ? 0.771 -10.283 -13.778 1.00 89.56 84 ASP A N 1
ATOM 658 C CA . ASP A 1 84 ? -0.308 -9.666 -13.005 1.00 89.56 84 ASP A CA 1
ATOM 659 C C . ASP A 1 84 ? 0.059 -8.257 -12.520 1.00 89.56 84 ASP A C 1
ATOM 661 O O . ASP A 1 84 ? 1.231 -7.933 -12.331 1.00 89.56 84 ASP A O 1
ATOM 665 N N . TYR A 1 85 ? -0.956 -7.415 -12.295 1.00 91.56 85 TYR A N 1
ATOM 666 C CA . TYR A 1 85 ? -0.745 -6.082 -11.730 1.00 91.56 85 TYR A CA 1
ATOM 667 C C . TYR A 1 85 ? -0.378 -6.153 -10.249 1.00 91.56 85 TYR A C 1
ATOM 669 O O . TYR A 1 85 ? -1.143 -6.651 -9.411 1.00 91.56 85 TYR A O 1
ATOM 677 N N . VAL A 1 86 ? 0.756 -5.545 -9.928 1.00 93.00 86 VAL A N 1
ATOM 678 C CA . VAL A 1 86 ? 1.216 -5.296 -8.567 1.00 93.00 86 VAL A CA 1
ATOM 679 C C . VAL A 1 86 ? 1.399 -3.804 -8.356 1.00 93.00 86 VAL A C 1
ATOM 681 O O . VAL A 1 86 ? 1.864 -3.080 -9.227 1.00 93.00 86 VAL A O 1
ATOM 684 N N . LEU A 1 87 ? 1.009 -3.330 -7.185 1.00 93.19 87 LEU A N 1
ATOM 685 C CA . LEU A 1 87 ? 1.200 -1.951 -6.766 1.00 93.19 87 LEU A CA 1
ATOM 686 C C . LEU A 1 87 ? 2.463 -1.871 -5.929 1.00 93.19 87 LEU A C 1
ATOM 688 O O . LEU A 1 87 ? 2.588 -2.611 -4.952 1.00 93.19 87 LEU A O 1
ATOM 692 N N . LEU A 1 88 ? 3.353 -0.954 -6.278 1.00 92.25 88 LEU A N 1
ATOM 693 C CA . LEU A 1 88 ? 4.563 -0.679 -5.521 1.00 92.25 88 LEU A CA 1
ATOM 694 C C . LEU A 1 88 ? 4.444 0.667 -4.820 1.00 92.25 88 LEU A C 1
ATOM 696 O O . LEU A 1 88 ? 3.945 1.636 -5.393 1.00 92.25 88 LEU A O 1
ATOM 700 N N . ASN A 1 89 ? 4.886 0.705 -3.564 1.00 92.06 89 ASN A N 1
ATOM 701 C CA . ASN A 1 89 ? 4.906 1.912 -2.751 1.00 92.06 89 ASN A CA 1
ATOM 702 C C . ASN A 1 89 ? 6.141 1.972 -1.857 1.00 92.06 89 ASN A C 1
ATOM 704 O O . ASN A 1 89 ? 6.317 1.106 -0.992 1.00 92.06 89 ASN A O 1
ATOM 708 N N . ARG A 1 90 ? 6.935 3.037 -1.992 1.00 89.00 90 ARG A N 1
ATOM 709 C CA . ARG A 1 90 ? 7.996 3.362 -1.035 1.00 89.00 90 ARG A CA 1
ATOM 710 C C . ARG A 1 90 ? 7.426 4.211 0.101 1.00 89.00 90 ARG A C 1
ATOM 712 O O . ARG A 1 90 ? 6.820 5.255 -0.126 1.00 89.00 90 ARG A O 1
ATOM 719 N N . GLN A 1 91 ? 7.615 3.762 1.340 1.00 83.56 91 GLN A N 1
ATOM 720 C CA . GLN A 1 91 ? 7.204 4.531 2.516 1.00 83.56 91 GLN A CA 1
ATOM 721 C C . GLN A 1 91 ? 8.295 5.563 2.858 1.00 83.56 91 GLN A C 1
ATOM 723 O O . GLN A 1 91 ? 9.449 5.182 2.965 1.00 83.56 91 GLN A O 1
ATOM 728 N N . SER A 1 92 ? 8.000 6.844 3.109 1.00 76.00 92 SER A N 1
ATOM 729 C CA . SER A 1 92 ? 6.688 7.504 3.227 1.00 76.00 92 SER A CA 1
ATOM 730 C C . SER A 1 92 ? 6.096 8.006 1.908 1.00 76.00 92 SER A C 1
ATOM 732 O O . SER A 1 92 ? 6.744 8.740 1.167 1.00 76.00 92 SER A O 1
ATOM 734 N N . SER A 1 93 ? 4.810 7.730 1.693 1.00 74.69 93 SER A N 1
ATOM 735 C CA . SER A 1 93 ? 4.061 8.155 0.508 1.00 74.69 93 SER A CA 1
ATOM 736 C C . SER A 1 93 ? 3.611 9.626 0.587 1.00 74.69 93 SER A C 1
ATOM 738 O O . SER A 1 93 ? 2.459 9.913 0.922 1.00 74.69 93 SER A O 1
ATOM 740 N N . VAL A 1 94 ? 4.524 10.574 0.345 1.00 78.12 94 VAL A N 1
ATOM 741 C CA . VAL A 1 94 ? 4.225 12.027 0.391 1.00 78.12 94 VAL A CA 1
ATOM 742 C C . VAL A 1 94 ? 3.505 12.499 -0.874 1.00 78.12 94 VAL A C 1
ATOM 744 O O . VAL A 1 94 ? 2.618 13.348 -0.816 1.00 78.12 94 VAL A O 1
ATOM 747 N N . GLN A 1 95 ? 3.877 11.943 -2.026 1.00 81.50 95 GLN A N 1
ATOM 748 C CA . GLN A 1 95 ? 3.365 12.350 -3.333 1.00 81.50 95 GLN A CA 1
ATOM 749 C C . GLN A 1 95 ? 2.482 11.264 -3.938 1.00 81.50 95 GLN A C 1
ATOM 751 O O . GLN A 1 95 ? 2.694 10.079 -3.698 1.00 81.50 95 GLN A O 1
ATOM 756 N N . ARG A 1 96 ? 1.528 11.647 -4.795 1.00 79.25 96 ARG A N 1
ATOM 757 C CA . ARG A 1 96 ? 0.679 10.685 -5.523 1.00 79.25 96 ARG A CA 1
ATOM 758 C C . ARG A 1 96 ? 1.498 9.671 -6.334 1.00 79.25 96 ARG A C 1
ATOM 760 O O . ARG A 1 96 ? 1.093 8.523 -6.440 1.00 79.25 96 ARG A O 1
ATOM 767 N N . MET A 1 97 ? 2.659 10.099 -6.828 1.00 82.19 97 MET A N 1
ATOM 768 C CA . MET A 1 97 ? 3.604 9.293 -7.609 1.00 82.19 97 MET A CA 1
ATOM 769 C C . MET A 1 97 ? 4.249 8.159 -6.805 1.00 82.19 97 MET A C 1
ATOM 771 O O . MET A 1 97 ? 4.756 7.214 -7.388 1.00 82.19 97 MET A O 1
ATOM 775 N N . SER A 1 98 ? 4.191 8.213 -5.470 1.00 85.00 98 SER A N 1
ATOM 776 C CA . SER A 1 98 ? 4.769 7.174 -4.610 1.00 85.00 98 SER A CA 1
ATOM 777 C C . SER A 1 98 ? 4.021 5.839 -4.655 1.00 85.00 98 SER A C 1
ATOM 779 O O . SER A 1 98 ? 4.518 4.872 -4.093 1.00 85.00 98 SER A O 1
ATOM 781 N N . LEU A 1 99 ? 2.863 5.763 -5.324 1.00 90.38 99 LEU A N 1
ATOM 782 C CA . LEU A 1 99 ? 2.113 4.531 -5.559 1.00 90.38 99 LEU A CA 1
ATOM 783 C C . LEU A 1 99 ? 1.862 4.354 -7.060 1.00 90.38 99 LEU A C 1
ATOM 785 O O . LEU A 1 99 ? 1.043 5.068 -7.641 1.00 90.38 99 LEU A O 1
ATOM 789 N N . MET A 1 100 ? 2.504 3.357 -7.666 1.00 91.44 100 MET A N 1
ATOM 790 C CA . MET A 1 100 ? 2.297 3.010 -9.077 1.00 91.44 100 MET A CA 1
ATOM 791 C C . MET A 1 100 ? 2.031 1.520 -9.247 1.00 91.44 100 MET A C 1
ATOM 793 O O . MET A 1 100 ? 2.426 0.705 -8.410 1.00 91.44 100 MET A O 1
ATOM 797 N N . ALA A 1 101 ? 1.337 1.172 -10.325 1.00 93.00 101 ALA A N 1
ATOM 798 C CA . ALA A 1 101 ? 1.098 -0.202 -10.723 1.00 93.00 101 ALA A CA 1
ATOM 799 C C . ALA A 1 101 ? 2.103 -0.634 -11.795 1.00 93.00 101 ALA A C 1
ATOM 801 O O . ALA A 1 101 ? 2.307 0.066 -12.783 1.00 93.00 101 ALA A O 1
ATOM 802 N N . PHE A 1 102 ? 2.662 -1.822 -11.604 1.00 91.81 102 PHE A N 1
ATOM 803 C CA . PHE A 1 102 ? 3.577 -2.496 -12.515 1.00 91.81 102 PHE A CA 1
ATOM 804 C C . PHE A 1 102 ? 3.030 -3.875 -12.859 1.00 91.81 102 PHE A C 1
ATOM 806 O O . PHE A 1 102 ? 2.207 -4.436 -12.126 1.00 91.81 102 PHE A O 1
ATOM 813 N N . ARG A 1 103 ? 3.511 -4.442 -13.960 1.00 90.75 103 ARG A N 1
ATOM 814 C CA . ARG A 1 103 ? 3.315 -5.854 -14.279 1.00 90.75 103 ARG A CA 1
ATOM 815 C C . ARG A 1 103 ? 4.442 -6.664 -13.653 1.00 90.75 103 ARG A C 1
ATOM 817 O O . ARG A 1 103 ? 5.610 -6.320 -13.795 1.00 90.75 103 ARG A O 1
ATOM 824 N N . ALA A 1 104 ? 4.081 -7.696 -12.899 1.00 89.00 104 ALA A N 1
ATOM 825 C CA . ALA A 1 104 ? 5.044 -8.531 -12.197 1.00 89.00 104 ALA A CA 1
ATOM 826 C C . ALA A 1 104 ? 5.472 -9.733 -13.041 1.00 89.00 104 ALA A C 1
ATOM 828 O O . ALA A 1 104 ? 4.637 -10.549 -13.435 1.00 89.00 104 ALA A O 1
ATOM 829 N N . ARG A 1 105 ? 6.788 -9.904 -13.184 1.00 87.81 105 ARG A N 1
ATOM 830 C CA . ARG A 1 105 ? 7.425 -11.130 -13.664 1.00 87.81 105 ARG A CA 1
ATOM 831 C C . ARG A 1 105 ? 8.197 -11.796 -12.525 1.00 87.81 105 ARG A C 1
ATOM 833 O O . ARG A 1 105 ? 8.876 -11.131 -11.747 1.00 87.81 105 ARG A O 1
ATOM 840 N N . MET A 1 106 ? 8.090 -13.119 -12.427 1.00 86.44 106 MET A N 1
ATOM 841 C CA . MET A 1 106 ? 8.860 -13.905 -11.460 1.00 86.44 106 MET A CA 1
ATOM 842 C C . MET A 1 106 ? 10.290 -14.100 -11.960 1.00 86.44 106 MET A C 1
ATOM 844 O O . MET A 1 106 ? 10.492 -14.630 -13.051 1.00 86.44 106 MET A O 1
ATOM 848 N N . MET A 1 107 ? 11.259 -13.715 -11.135 1.00 84.81 107 MET A N 1
ATOM 849 C CA . MET A 1 107 ? 12.683 -13.923 -11.385 1.00 84.81 107 MET A CA 1
ATOM 850 C C . MET A 1 107 ? 13.187 -15.066 -10.488 1.00 84.81 107 MET A C 1
ATOM 852 O O . MET A 1 107 ? 12.905 -15.052 -9.289 1.00 84.81 107 MET A O 1
ATOM 856 N N . PRO A 1 108 ? 13.870 -16.090 -11.032 1.00 83.69 108 PRO A N 1
ATOM 857 C CA . PRO A 1 108 ? 14.281 -17.266 -10.259 1.00 83.69 108 PRO A CA 1
ATOM 858 C C . PRO A 1 108 ? 15.567 -17.060 -9.442 1.00 83.69 108 PRO A C 1
ATOM 860 O O . PRO A 1 108 ? 15.889 -17.877 -8.586 1.00 83.69 108 PRO A O 1
ATOM 863 N N . ASP A 1 109 ? 16.324 -16.008 -9.733 1.00 83.56 109 ASP A N 1
ATOM 864 C CA . ASP A 1 109 ? 17.713 -15.809 -9.323 1.00 83.56 109 ASP A CA 1
ATOM 865 C C . ASP A 1 109 ? 17.883 -14.901 -8.093 1.00 83.56 109 ASP A C 1
ATOM 867 O O . ASP A 1 109 ? 18.941 -14.927 -7.465 1.00 83.56 109 ASP A O 1
ATOM 871 N N . SER A 1 110 ? 16.866 -14.121 -7.703 1.00 79.06 110 SER A N 1
ATOM 872 C CA . SER A 1 110 ? 16.929 -13.286 -6.497 1.00 79.06 110 SER A CA 1
ATOM 873 C C . SER A 1 110 ? 15.598 -13.136 -5.756 1.00 79.06 110 SER A C 1
ATOM 875 O O . SER A 1 110 ? 14.518 -13.167 -6.334 1.00 79.06 110 SER A O 1
ATOM 877 N N . CYS A 1 111 ? 15.692 -12.899 -4.444 1.00 84.69 111 CYS A N 1
ATOM 878 C CA . CYS A 1 111 ? 14.559 -12.575 -3.569 1.00 84.69 111 CYS A CA 1
ATOM 879 C C . CYS A 1 111 ? 14.346 -11.054 -3.423 1.00 84.69 111 CYS A C 1
ATOM 881 O O . CYS A 1 111 ? 13.912 -10.596 -2.368 1.00 84.69 111 CYS A O 1
ATOM 883 N N . THR A 1 112 ? 14.698 -10.269 -4.444 1.00 89.19 112 THR A N 1
ATOM 884 C CA . THR A 1 112 ? 14.614 -8.796 -4.452 1.00 89.19 112 THR A CA 1
ATOM 885 C C . THR A 1 112 ? 13.653 -8.309 -5.528 1.00 89.19 112 THR A C 1
ATOM 887 O O . THR A 1 112 ? 13.417 -9.000 -6.520 1.00 89.19 112 THR A O 1
ATOM 890 N N . ILE A 1 113 ? 13.095 -7.109 -5.350 1.00 89.56 113 ILE A N 1
ATOM 891 C CA . ILE A 1 113 ? 12.308 -6.469 -6.408 1.00 89.56 113 ILE A CA 1
ATOM 892 C C . ILE A 1 113 ? 13.285 -5.798 -7.363 1.00 89.56 113 ILE A C 1
ATOM 894 O O . ILE A 1 113 ? 14.013 -4.888 -6.965 1.00 89.56 113 ILE A O 1
ATOM 898 N N . ARG A 1 114 ? 13.272 -6.222 -8.623 1.00 89.19 114 ARG A N 1
ATOM 899 C CA . ARG A 1 114 ? 14.023 -5.562 -9.686 1.00 89.19 114 ARG A CA 1
ATOM 900 C C . ARG A 1 114 ? 13.117 -4.620 -10.451 1.00 89.19 114 ARG A C 1
ATOM 902 O O . ARG A 1 114 ? 12.044 -5.024 -10.894 1.00 89.19 114 ARG A O 1
ATOM 909 N N . ILE A 1 115 ? 13.530 -3.367 -10.568 1.00 88.81 115 ILE A N 1
ATOM 910 C CA . ILE A 1 115 ? 12.781 -2.333 -11.283 1.00 88.81 115 ILE A CA 1
ATOM 911 C C . ILE A 1 115 ? 13.757 -1.601 -12.191 1.00 88.81 115 ILE A C 1
ATOM 913 O O . ILE A 1 115 ? 14.949 -1.489 -11.889 1.00 88.81 115 ILE A O 1
ATOM 917 N N . ASN A 1 116 ? 13.237 -1.080 -13.298 1.00 88.88 116 ASN A N 1
ATOM 918 C CA . ASN A 1 116 ? 14.006 -0.202 -14.155 1.00 88.88 116 ASN A CA 1
ATOM 919 C C . ASN A 1 116 ? 14.478 1.043 -13.364 1.00 88.88 116 ASN A C 1
ATOM 921 O O . ASN A 1 116 ? 13.636 1.764 -12.810 1.00 88.88 116 ASN A O 1
ATOM 925 N N . PRO A 1 117 ? 15.791 1.334 -13.350 1.00 88.31 117 PRO A N 1
ATOM 926 C CA . PRO A 1 117 ? 16.375 2.488 -12.671 1.00 88.31 117 PRO A CA 1
ATOM 927 C C . PRO A 1 117 ? 15.724 3.845 -12.994 1.00 88.31 117 PRO A C 1
ATOM 929 O O . PRO A 1 117 ? 15.683 4.722 -12.141 1.00 88.31 117 PRO A O 1
ATOM 932 N N . PHE A 1 118 ? 15.137 4.035 -14.176 1.00 87.62 118 PHE A N 1
ATOM 933 C CA . PHE A 1 118 ? 14.525 5.310 -14.572 1.00 87.62 118 PHE A CA 1
ATOM 934 C C . PHE A 1 118 ? 13.288 5.705 -13.760 1.00 87.62 118 PHE A C 1
ATOM 936 O O . PHE A 1 118 ? 12.905 6.873 -13.763 1.00 87.62 118 PHE A O 1
ATOM 943 N N . VAL A 1 119 ? 12.649 4.757 -13.070 1.00 88.31 119 VAL A N 1
ATOM 944 C CA . VAL A 1 119 ? 11.416 5.009 -12.302 1.00 88.31 119 VAL A CA 1
ATOM 945 C C . VAL A 1 119 ? 11.710 5.402 -10.847 1.00 88.31 119 VAL A C 1
ATOM 947 O O . VAL A 1 119 ? 10.850 5.940 -10.151 1.00 88.31 119 VAL A O 1
ATOM 950 N N . TYR A 1 120 ? 12.940 5.194 -10.375 1.00 86.62 120 TYR A N 1
ATOM 951 C CA . TYR A 1 120 ? 13.346 5.454 -8.991 1.00 86.62 120 TYR A CA 1
ATOM 952 C C . TYR A 1 120 ? 13.180 6.911 -8.542 1.00 86.62 120 TYR A C 1
ATOM 954 O O . TYR A 1 120 ? 12.712 7.111 -7.413 1.00 86.62 120 TYR A O 1
ATOM 962 N N . PRO A 1 121 ? 13.443 7.934 -9.385 1.00 85.56 121 PRO A N 1
ATOM 963 C CA . PRO A 1 121 ? 13.212 9.323 -9.004 1.00 85.56 121 PRO A CA 1
ATOM 964 C C . PRO A 1 121 ? 11.760 9.589 -8.602 1.00 85.56 121 PRO A C 1
ATOM 966 O O . PRO A 1 121 ? 11.505 10.374 -7.690 1.00 85.56 121 PRO A O 1
ATOM 969 N N . ALA A 1 122 ? 10.799 8.882 -9.205 1.00 87.19 122 ALA A N 1
ATOM 970 C CA . ALA A 1 122 ? 9.385 9.028 -8.880 1.00 87.19 122 ALA A CA 1
ATOM 971 C C . ALA A 1 122 ? 9.025 8.512 -7.471 1.00 87.19 122 ALA A C 1
ATOM 973 O O . ALA A 1 122 ? 8.065 8.991 -6.863 1.00 87.19 122 ALA A O 1
ATOM 974 N N . PHE A 1 123 ? 9.809 7.571 -6.933 1.00 88.06 123 PHE A N 1
ATOM 975 C CA . PHE A 1 123 ? 9.688 7.064 -5.561 1.00 88.06 123 PHE A CA 1
ATOM 976 C C . PHE A 1 123 ? 10.640 7.751 -4.574 1.00 88.06 123 PHE A C 1
ATOM 978 O O . PHE A 1 123 ? 10.584 7.461 -3.373 1.00 88.06 123 PHE A O 1
ATOM 985 N N . ASN A 1 124 ? 11.497 8.655 -5.064 1.00 85.00 124 ASN A N 1
ATOM 986 C CA . ASN A 1 124 ? 12.596 9.253 -4.309 1.00 85.00 124 ASN A CA 1
ATOM 987 C C . ASN A 1 124 ? 13.523 8.190 -3.678 1.00 85.00 124 ASN A C 1
ATOM 989 O O . ASN A 1 124 ? 14.008 8.394 -2.567 1.00 85.00 124 ASN A O 1
ATOM 993 N N . ALA A 1 125 ? 13.653 7.028 -4.325 1.00 84.00 125 ALA A N 1
ATOM 994 C CA . ALA A 1 125 ? 14.335 5.847 -3.798 1.00 84.00 125 ALA A CA 1
ATOM 995 C C . ALA A 1 125 ? 15.824 5.827 -4.164 1.00 84.00 125 ALA A C 1
ATOM 997 O O . ALA A 1 125 ? 16.188 6.266 -5.256 1.00 84.00 125 ALA A O 1
ATOM 998 N N . ASP A 1 126 ? 16.646 5.273 -3.277 1.00 82.38 126 ASP A N 1
ATOM 999 C CA . ASP A 1 126 ? 18.076 5.020 -3.457 1.00 82.38 126 ASP A CA 1
ATOM 1000 C C . ASP A 1 126 ? 18.413 3.520 -3.357 1.00 82.38 126 ASP A C 1
ATOM 1002 O O . ASP A 1 126 ? 17.578 2.675 -3.039 1.00 82.38 126 ASP A O 1
ATOM 1006 N N . PHE A 1 127 ? 19.633 3.153 -3.753 1.00 73.25 127 PHE A N 1
ATOM 1007 C CA . PHE A 1 127 ? 20.077 1.757 -3.874 1.00 73.25 127 PHE A CA 1
ATOM 1008 C C . PHE A 1 127 ? 20.902 1.275 -2.673 1.00 73.25 127 PHE A C 1
ATOM 1010 O O . PHE A 1 127 ? 21.788 0.435 -2.818 1.00 73.25 127 PHE A O 1
ATOM 1017 N N . ASP A 1 128 ? 20.626 1.799 -1.482 1.00 81.94 128 ASP A N 1
ATOM 1018 C CA . ASP A 1 128 ? 21.395 1.550 -0.256 1.00 81.94 128 ASP A CA 1
ATOM 1019 C C . ASP A 1 128 ? 20.737 0.529 0.698 1.00 81.94 128 ASP A C 1
ATOM 1021 O O . ASP A 1 128 ? 21.194 0.331 1.825 1.00 81.94 128 ASP A O 1
ATOM 1025 N N . GLY A 1 129 ? 19.693 -0.165 0.234 1.00 84.75 129 GLY A N 1
ATOM 1026 C CA . GLY A 1 129 ? 18.913 -1.114 1.037 1.00 84.75 129 GLY A CA 1
ATOM 1027 C C . GLY A 1 129 ? 17.460 -0.700 1.254 1.00 84.75 129 GLY A C 1
ATOM 1028 O O . GLY A 1 129 ? 16.770 -1.314 2.070 1.00 84.75 129 GLY A O 1
ATOM 1029 N N . ASP A 1 130 ? 16.984 0.304 0.518 1.00 88.00 130 ASP A N 1
ATOM 1030 C CA . ASP A 1 130 ? 15.582 0.699 0.488 1.00 88.00 130 ASP A CA 1
ATOM 1031 C C . ASP A 1 130 ? 14.624 -0.486 0.269 1.00 88.00 130 ASP A C 1
ATOM 1033 O O . ASP A 1 130 ? 14.798 -1.350 -0.598 1.00 88.00 130 ASP A O 1
ATOM 1037 N N . GLU A 1 131 ? 13.539 -0.487 1.041 1.00 91.12 131 GLU A N 1
ATOM 1038 C CA . GLU A 1 131 ? 12.477 -1.482 0.949 1.00 91.12 131 GLU A CA 1
ATOM 1039 C C . GLU A 1 131 ? 11.197 -0.858 0.395 1.00 91.12 131 GLU A C 1
ATOM 1041 O O . GLU A 1 131 ? 10.742 0.203 0.837 1.00 91.12 131 GLU A O 1
ATOM 1046 N N . MET A 1 132 ? 10.537 -1.575 -0.512 1.00 92.12 132 MET A N 1
ATOM 1047 C CA . MET A 1 132 ? 9.239 -1.177 -1.047 1.00 92.12 132 MET A CA 1
ATOM 1048 C C . MET A 1 132 ? 8.142 -2.152 -0.636 1.00 92.12 132 MET A C 1
ATOM 1050 O O . MET A 1 132 ? 8.345 -3.362 -0.519 1.00 92.12 132 MET A O 1
ATOM 1054 N N . ASN A 1 133 ? 6.945 -1.607 -0.424 1.00 92.94 133 ASN A N 1
ATOM 1055 C CA . ASN A 1 133 ? 5.742 -2.394 -0.204 1.00 92.94 133 ASN A CA 1
ATOM 1056 C C . ASN A 1 133 ? 5.149 -2.805 -1.550 1.00 92.94 133 ASN A C 1
ATOM 1058 O O . ASN A 1 133 ? 4.989 -1.972 -2.440 1.00 92.94 133 ASN A O 1
ATOM 1062 N N . ILE A 1 134 ? 4.745 -4.063 -1.643 1.00 92.75 134 ILE A N 1
ATOM 1063 C CA . ILE A 1 134 ? 4.035 -4.649 -2.772 1.00 92.75 134 ILE A CA 1
ATOM 1064 C C . ILE A 1 134 ? 2.600 -4.921 -2.338 1.00 92.75 134 ILE A C 1
ATOM 1066 O O . ILE A 1 134 ? 2.380 -5.518 -1.283 1.00 92.75 134 ILE A O 1
ATOM 1070 N N . PHE A 1 135 ? 1.621 -4.558 -3.161 1.00 93.56 135 PHE A N 1
ATOM 1071 C CA . PHE A 1 135 ? 0.229 -4.972 -2.996 1.00 93.56 135 PHE A CA 1
ATOM 1072 C C . PHE A 1 135 ? -0.269 -5.639 -4.274 1.00 93.56 135 PHE A C 1
ATOM 1074 O O . PHE A 1 135 ? -0.229 -5.046 -5.348 1.00 93.56 135 PHE A O 1
ATOM 1081 N N . CYS A 1 136 ? -0.768 -6.867 -4.167 1.00 91.94 136 CYS A N 1
ATOM 1082 C CA . CYS A 1 136 ? -1.292 -7.586 -5.324 1.00 91.94 136 CYS A CA 1
ATOM 1083 C C . CYS A 1 136 ? -2.753 -7.196 -5.594 1.00 91.94 136 CYS A C 1
ATOM 1085 O O . CYS A 1 136 ? -3.601 -7.247 -4.695 1.00 91.94 136 CYS A O 1
ATOM 1087 N N . ALA A 1 137 ? -3.063 -6.827 -6.840 1.00 92.06 137 ALA A N 1
ATOM 1088 C CA . ALA A 1 137 ? -4.428 -6.566 -7.276 1.00 92.06 137 ALA A CA 1
ATOM 1089 C C . ALA A 1 137 ? -5.112 -7.885 -7.676 1.00 92.06 137 ALA A C 1
ATOM 1091 O O . ALA A 1 137 ? -4.989 -8.344 -8.806 1.00 92.06 137 ALA A O 1
ATOM 1092 N N . SER A 1 138 ? -5.862 -8.500 -6.760 1.00 88.31 138 SER A N 1
ATOM 1093 C CA . SER A 1 138 ? -6.532 -9.784 -7.025 1.00 88.31 138 SER A CA 1
ATOM 1094 C C . SER A 1 138 ? -7.829 -9.647 -7.828 1.00 88.31 138 SER A C 1
ATOM 1096 O O . SER A 1 138 ? -8.127 -10.481 -8.680 1.00 88.31 138 SER A O 1
ATOM 1098 N N . SER A 1 139 ? -8.612 -8.594 -7.573 1.00 92.38 139 SER A N 1
ATOM 1099 C CA . SER A 1 139 ? -9.928 -8.429 -8.196 1.00 92.38 139 SER A CA 1
ATOM 1100 C C . SER A 1 139 ? -9.836 -7.844 -9.608 1.00 92.38 139 SER A C 1
ATOM 1102 O O . SER A 1 139 ? -9.033 -6.946 -9.867 1.00 92.38 139 SER A O 1
ATOM 1104 N N . TYR A 1 140 ? -10.712 -8.291 -10.509 1.00 92.81 140 TYR A N 1
ATOM 1105 C CA . TYR A 1 140 ? -10.827 -7.743 -11.865 1.00 92.81 140 TYR A CA 1
ATOM 1106 C C . TYR A 1 140 ? -10.976 -6.206 -11.911 1.00 92.81 140 TYR A C 1
ATOM 1108 O O . TYR A 1 140 ? -10.187 -5.563 -12.606 1.00 92.81 140 TYR A O 1
ATOM 1116 N N . PRO A 1 141 ? -11.890 -5.564 -11.146 1.00 95.00 141 PRO A N 1
ATOM 1117 C CA . PRO A 1 141 ? -11.995 -4.105 -11.167 1.00 95.00 141 PRO A CA 1
ATOM 1118 C C . PRO A 1 141 ? -10.758 -3.412 -10.583 1.00 95.00 141 PRO A C 1
ATOM 1120 O O . PRO A 1 141 ? -10.439 -2.298 -10.994 1.00 95.00 141 PRO A O 1
ATOM 1123 N N . SER A 1 142 ? -10.039 -4.043 -9.646 1.00 92.25 142 SER A N 1
ATOM 1124 C CA . SER A 1 142 ? -8.756 -3.519 -9.163 1.00 92.25 142 SER A CA 1
ATOM 1125 C C . SER A 1 142 ? -7.695 -3.561 -10.257 1.00 92.25 142 SER A C 1
ATOM 1127 O O . SER A 1 142 ? -7.018 -2.557 -10.452 1.00 92.25 142 SER A O 1
ATOM 1129 N N . LYS A 1 143 ? -7.586 -4.674 -10.995 1.00 92.88 143 LYS A N 1
ATOM 1130 C CA . LYS A 1 143 ? -6.656 -4.816 -12.126 1.00 92.88 143 LYS A CA 1
ATOM 1131 C C . LYS A 1 143 ? -6.945 -3.775 -13.215 1.00 92.88 143 LYS A C 1
ATOM 1133 O O . LYS A 1 143 ? -6.040 -3.055 -13.614 1.00 92.88 143 LYS A O 1
ATOM 1138 N N . ALA A 1 144 ? -8.212 -3.602 -13.600 1.00 93.00 144 ALA A N 1
ATOM 1139 C CA . ALA A 1 144 ? -8.616 -2.588 -14.580 1.00 93.00 144 ALA A CA 1
ATOM 1140 C C . ALA A 1 144 ? -8.304 -1.150 -14.120 1.00 93.00 144 ALA A C 1
ATOM 1142 O O . ALA A 1 144 ? -7.836 -0.328 -14.900 1.00 93.00 144 ALA A O 1
ATOM 1143 N N . LYS A 1 145 ? -8.518 -0.831 -12.835 1.00 92.81 145 LYS A N 1
ATOM 1144 C CA . LYS A 1 145 ? -8.138 0.481 -12.282 1.00 92.81 145 LYS A CA 1
ATOM 1145 C C . LYS A 1 145 ? -6.629 0.691 -12.265 1.00 92.81 145 LYS A C 1
ATOM 1147 O O . LYS A 1 145 ? -6.189 1.816 -12.485 1.00 92.81 145 LYS A O 1
ATOM 1152 N N . CYS A 1 146 ? -5.859 -0.359 -11.984 1.00 92.25 146 CYS A N 1
ATOM 1153 C CA . CYS A 1 146 ? -4.404 -0.288 -12.027 1.00 92.25 146 CYS A CA 1
ATOM 1154 C C . CYS A 1 146 ? -3.933 0.081 -13.434 1.00 92.25 146 CYS A C 1
ATOM 1156 O O . CYS A 1 146 ? -3.179 1.033 -13.573 1.00 92.25 146 CYS A O 1
ATOM 1158 N N . ASP A 1 147 ? -4.470 -0.586 -14.452 1.00 90.19 147 ASP A N 1
ATOM 1159 C CA . ASP A 1 147 ? -4.159 -0.316 -15.856 1.00 90.19 147 ASP A CA 1
ATOM 1160 C C . ASP A 1 147 ? -4.512 1.120 -16.283 1.00 90.19 147 ASP A C 1
ATOM 1162 O O . ASP A 1 147 ? -3.689 1.872 -16.798 1.00 90.19 147 ASP A O 1
ATOM 1166 N N . VAL A 1 148 ? -5.745 1.548 -15.998 1.00 92.38 148 VAL A N 1
ATOM 1167 C CA . VAL A 1 148 ? -6.257 2.830 -16.502 1.00 92.38 148 VAL A CA 1
ATOM 1168 C C . VAL A 1 148 ? -5.678 4.034 -15.756 1.00 92.38 148 VAL A C 1
ATOM 1170 O O . VAL A 1 148 ? -5.460 5.079 -16.370 1.00 92.38 148 VAL A O 1
ATOM 1173 N N . LEU A 1 149 ? -5.474 3.924 -14.437 1.00 91.06 149 LEU A N 1
ATOM 1174 C CA . LEU A 1 149 ? -5.174 5.075 -13.575 1.00 91.06 149 LEU A CA 1
ATOM 1175 C C . LEU A 1 149 ? -3.790 5.046 -12.935 1.00 91.06 149 LEU A C 1
ATOM 1177 O O . LEU A 1 149 ? -3.307 6.112 -12.559 1.00 91.06 149 LEU A O 1
ATOM 1181 N N . LEU A 1 150 ? -3.210 3.862 -12.718 1.00 91.31 150 LEU A N 1
ATOM 1182 C CA . LEU A 1 150 ? -2.006 3.710 -11.896 1.00 91.31 150 LEU A CA 1
ATOM 1183 C C . LEU A 1 150 ? -0.793 3.181 -12.662 1.00 91.31 150 LEU A C 1
ATOM 1185 O O . LEU A 1 150 ? 0.286 3.124 -12.076 1.00 91.31 150 LEU A O 1
ATOM 1189 N N . ALA A 1 151 ? -0.959 2.801 -13.929 1.00 89.56 151 ALA A N 1
ATOM 1190 C CA . ALA A 1 151 ? 0.131 2.364 -14.783 1.00 89.56 151 ALA A CA 1
ATOM 1191 C C . ALA A 1 151 ? 1.192 3.463 -14.917 1.00 89.56 151 ALA A C 1
ATOM 1193 O O . ALA A 1 151 ? 0.881 4.658 -14.898 1.00 89.56 151 ALA A O 1
ATOM 1194 N N . VAL A 1 152 ? 2.443 3.039 -15.079 1.00 87.94 152 VAL A N 1
ATOM 1195 C CA . VAL A 1 152 ? 3.614 3.922 -15.152 1.00 87.94 152 VAL A CA 1
ATOM 1196 C C . VAL A 1 152 ? 3.470 4.973 -16.259 1.00 87.94 152 VAL A C 1
ATOM 1198 O O . VAL A 1 152 ? 3.771 6.145 -16.041 1.00 87.94 152 VAL A O 1
ATOM 1201 N N . ASP A 1 153 ? 2.879 4.601 -17.395 1.00 86.62 153 ASP A N 1
ATOM 1202 C CA . ASP A 1 153 ? 2.606 5.500 -18.524 1.00 86.62 153 ASP A CA 1
ATOM 1203 C C . ASP A 1 153 ? 1.729 6.705 -18.159 1.00 86.62 153 ASP A C 1
ATOM 1205 O O . ASP A 1 153 ? 1.833 7.776 -18.758 1.00 86.62 153 ASP A O 1
ATOM 1209 N N . LYS A 1 154 ? 0.844 6.558 -17.164 1.00 87.88 154 LYS A N 1
ATOM 1210 C CA . LYS A 1 154 ? -0.017 7.653 -16.679 1.00 87.88 154 LYS A CA 1
ATOM 1211 C C . LYS A 1 154 ? 0.724 8.614 -15.761 1.00 87.88 154 LYS A C 1
ATOM 1213 O O . LYS A 1 154 ? 0.215 9.688 -15.449 1.00 87.88 154 LYS A O 1
ATOM 1218 N N . TYR A 1 155 ? 1.916 8.217 -15.346 1.00 87.00 155 TYR A N 1
ATOM 1219 C CA . TYR A 1 155 ? 2.722 8.869 -14.342 1.00 87.00 155 TYR A CA 1
ATOM 1220 C C . TYR A 1 155 ? 4.047 9.394 -14.890 1.00 87.00 155 TYR A C 1
ATOM 1222 O O . TYR A 1 155 ? 4.886 9.797 -14.098 1.00 87.00 155 TYR A O 1
ATOM 1230 N N . VAL A 1 156 ? 4.216 9.476 -16.213 1.00 88.75 156 VAL A N 1
ATOM 1231 C CA . VAL A 1 156 ? 5.409 10.065 -16.851 1.00 88.75 156 VAL A CA 1
ATOM 1232 C C . VAL A 1 156 ? 5.594 11.538 -16.471 1.00 88.75 156 VAL A C 1
ATOM 1234 O O . VAL A 1 156 ? 6.720 11.997 -16.298 1.00 88.75 156 VAL A O 1
ATOM 1237 N N . LEU A 1 157 ? 4.494 12.282 -16.320 1.00 89.12 157 LEU A N 1
ATOM 1238 C CA . LEU A 1 157 ? 4.507 13.696 -15.948 1.00 89.12 157 LEU A CA 1
ATOM 1239 C C . LEU A 1 157 ? 3.915 13.892 -14.555 1.00 89.12 157 LEU A C 1
ATOM 1241 O O . LEU A 1 157 ? 2.854 13.356 -14.225 1.00 89.12 157 LEU A O 1
ATOM 1245 N N . SER A 1 158 ? 4.576 14.714 -13.745 1.00 86.81 158 SER A N 1
ATOM 1246 C CA . SER A 1 158 ? 4.046 15.120 -12.448 1.00 86.81 158 SER A CA 1
ATOM 1247 C C . SER A 1 158 ? 2.849 16.064 -12.627 1.00 86.81 158 SER A C 1
ATOM 1249 O O . SER A 1 158 ? 2.959 17.065 -13.338 1.00 86.81 158 SER A O 1
ATOM 1251 N N . PRO A 1 159 ? 1.720 15.838 -11.930 1.00 84.94 159 PRO A N 1
ATOM 1252 C CA . PRO A 1 159 ? 0.550 16.710 -12.033 1.00 84.94 159 PRO A CA 1
ATOM 1253 C C . PRO A 1 159 ? 0.763 18.102 -11.417 1.00 84.94 159 PRO A C 1
ATOM 1255 O O . PRO A 1 159 ? -0.040 18.995 -11.657 1.00 84.94 159 PRO A O 1
ATOM 1258 N N . GLN A 1 160 ? 1.802 18.297 -10.596 1.00 86.44 160 GLN A N 1
ATOM 1259 C CA . GLN A 1 160 ? 2.040 19.566 -9.896 1.00 86.44 160 GLN A CA 1
ATOM 1260 C C . GLN A 1 160 ? 2.782 20.587 -10.761 1.00 86.44 160 GLN A C 1
ATOM 1262 O O . GLN A 1 160 ? 2.467 21.772 -10.727 1.00 86.44 160 GLN A O 1
ATOM 1267 N N . ASN A 1 161 ? 3.791 20.130 -11.504 1.00 88.12 161 ASN A N 1
ATOM 1268 C CA . ASN A 1 161 ? 4.722 20.989 -12.238 1.00 88.12 161 ASN A CA 1
ATOM 1269 C C . ASN A 1 161 ? 4.941 20.546 -13.692 1.00 88.12 161 ASN A C 1
ATOM 1271 O O . ASN A 1 161 ? 5.742 21.160 -14.387 1.00 88.12 161 ASN A O 1
ATOM 1275 N N . SER A 1 162 ? 4.250 19.498 -14.160 1.00 87.31 162 SER A N 1
ATOM 1276 C CA . SER A 1 162 ? 4.414 18.915 -15.503 1.00 87.31 162 SER A CA 1
ATOM 1277 C C . SER A 1 162 ? 5.855 18.513 -15.842 1.00 87.31 162 SER A C 1
ATOM 1279 O O . SER A 1 162 ? 6.200 18.384 -17.013 1.00 87.31 162 SER A O 1
ATOM 1281 N N . MET A 1 163 ? 6.704 18.315 -14.830 1.00 88.19 163 MET A N 1
ATOM 1282 C CA . MET A 1 163 ? 8.06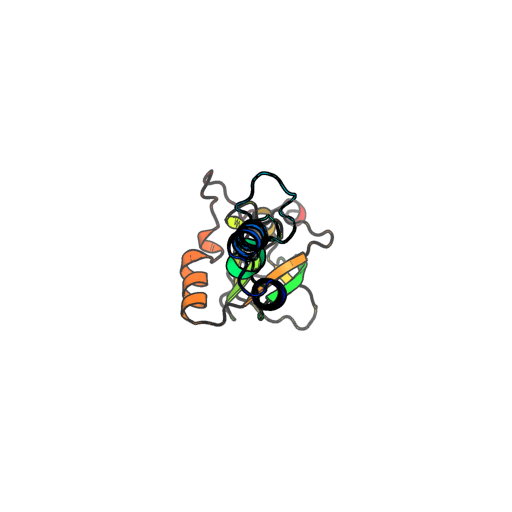4 17.820 -15.024 1.00 88.19 163 MET A CA 1
ATOM 1283 C C . MET A 1 163 ? 8.052 16.300 -15.202 1.00 88.19 163 MET A C 1
ATOM 1285 O O . MET A 1 163 ? 7.204 15.628 -14.597 1.00 88.19 163 MET A O 1
ATOM 1289 N N . PRO A 1 164 ? 8.985 15.749 -15.998 1.00 87.62 164 PRO A N 1
ATOM 1290 C CA . PRO A 1 164 ? 9.135 14.311 -16.122 1.00 87.62 164 PRO A CA 1
ATOM 1291 C C . PRO A 1 164 ? 9.560 13.716 -14.778 1.00 87.62 164 PRO A C 1
ATOM 1293 O O . PRO A 1 164 ? 10.512 14.175 -14.150 1.00 87.62 164 PRO A O 1
ATOM 1296 N N . THR A 1 165 ? 8.838 12.701 -14.324 1.00 84.88 165 THR A N 1
ATOM 1297 C CA . THR A 1 165 ? 9.165 11.929 -13.109 1.00 84.88 165 THR A CA 1
ATOM 1298 C C . THR A 1 165 ? 10.044 10.721 -13.411 1.00 84.88 165 THR A C 1
ATOM 1300 O O . THR A 1 165 ? 10.699 10.203 -12.512 1.00 84.88 165 THR A O 1
ATOM 1303 N N . ILE A 1 166 ? 10.048 10.285 -14.671 1.00 85.88 166 ILE A N 1
ATOM 1304 C CA . ILE A 1 166 ? 10.835 9.168 -15.181 1.00 85.88 166 ILE A CA 1
ATOM 1305 C C . ILE A 1 166 ? 11.916 9.764 -16.072 1.00 85.88 166 ILE A C 1
ATOM 1307 O O . ILE A 1 166 ? 11.617 10.353 -17.112 1.00 85.88 166 ILE A O 1
ATOM 1311 N N . TYR A 1 167 ? 13.168 9.647 -15.649 1.00 85.06 167 TYR A N 1
ATOM 1312 C CA . TYR A 1 167 ? 14.315 10.164 -16.386 1.00 85.06 167 TYR A CA 1
ATOM 1313 C C . TYR A 1 167 ? 15.577 9.373 -16.045 1.00 85.06 167 TYR A C 1
ATOM 1315 O O . TYR A 1 167 ? 15.645 8.674 -15.033 1.00 85.06 167 TYR A O 1
ATOM 1323 N N . ALA A 1 168 ? 16.580 9.469 -16.917 1.00 80.81 168 ALA A N 1
ATOM 1324 C CA . ALA A 1 168 ? 17.865 8.820 -16.703 1.00 80.81 168 ALA A CA 1
ATOM 1325 C C . ALA A 1 168 ? 18.590 9.444 -15.505 1.00 80.81 168 ALA A C 1
ATOM 1327 O O . ALA A 1 168 ? 18.794 10.658 -15.454 1.00 80.81 168 ALA A O 1
ATOM 1328 N N . ILE A 1 169 ? 18.978 8.604 -14.548 1.00 76.12 169 ILE A N 1
ATOM 1329 C CA . ILE A 1 169 ? 19.795 9.007 -13.403 1.00 76.12 169 ILE A CA 1
ATOM 1330 C C . ILE A 1 169 ? 21.272 8.899 -13.788 1.00 76.12 169 ILE A C 1
ATOM 1332 O O . ILE A 1 169 ? 21.656 8.084 -14.628 1.00 76.12 169 ILE A O 1
ATOM 1336 N N . GLN A 1 170 ? 22.090 9.732 -13.153 1.00 63.78 170 GLN A N 1
ATOM 1337 C CA . GLN A 1 170 ? 23.524 9.870 -13.391 1.00 63.78 170 GLN A CA 1
ATOM 1338 C C . GLN A 1 170 ? 24.292 8.537 -13.294 1.00 63.78 170 GLN A C 1
ATOM 1340 O O . GLN A 1 170 ? 25.209 8.322 -14.079 1.00 63.78 170 GLN A O 1
ATOM 1345 N N . ASP A 1 171 ? 23.850 7.611 -12.437 1.00 57.25 171 ASP A N 1
ATOM 1346 C CA . ASP A 1 171 ? 24.480 6.295 -12.230 1.00 57.25 171 ASP A CA 1
ATOM 1347 C C . ASP A 1 171 ? 24.365 5.333 -13.431 1.00 57.25 171 ASP A C 1
ATOM 1349 O O . ASP A 1 171 ? 25.010 4.290 -13.450 1.00 57.25 171 ASP A O 1
ATOM 1353 N N . ILE A 1 172 ? 23.559 5.665 -14.447 1.00 57.00 172 ILE A N 1
ATOM 1354 C CA . ILE A 1 172 ? 23.336 4.835 -15.650 1.00 57.00 172 ILE A CA 1
ATOM 1355 C C . ILE A 1 172 ? 24.101 5.386 -16.865 1.00 57.00 172 ILE A C 1
ATOM 1357 O O . ILE A 1 172 ? 24.271 4.692 -17.860 1.00 57.00 172 ILE A O 1
ATOM 1361 N N . VAL A 1 173 ? 24.542 6.648 -16.803 1.00 51.84 173 VAL A N 1
ATOM 1362 C CA . VAL A 1 173 ? 25.168 7.380 -17.924 1.00 51.84 173 VAL A CA 1
ATOM 1363 C C . VAL A 1 173 ? 26.704 7.233 -17.919 1.00 51.84 173 VAL A C 1
ATOM 1365 O O . VAL A 1 173 ? 27.386 7.886 -18.706 1.00 51.84 173 VAL A O 1
ATOM 1368 N N . ALA A 1 174 ? 27.252 6.390 -17.040 1.00 40.56 174 ALA A N 1
ATOM 1369 C CA . ALA A 1 174 ? 28.687 6.118 -16.943 1.00 40.56 174 ALA A CA 1
ATOM 1370 C C . ALA A 1 174 ? 29.181 5.126 -18.009 1.00 40.56 174 ALA A C 1
ATOM 1372 O O . ALA A 1 174 ? 28.480 4.120 -18.260 1.00 40.56 174 ALA A O 1
#

Organism: Physcomitrium patens (NCBI:txid3218)

Secondary structure (DSSP, 8-state):
-HHHHHHHHHHHHHTTT-HHHHHHHHHHHHT--SSS--TT-HHHHHHSTTSHIIIIIISPPPSSEEEEEEEE-TTS-TT--SSEEEEEEESS--SGGGEEEEEE---SS-SSEEE-GGGHHHHT--SSS-EEEEEE--SHHHHHHIIIIIBGGGGSB-TTT--BSS---GGG--

pLDDT: mean 82.83, std 9.59, range [40.56, 95.0]

Radius of gyration: 25.09 Å; chains: 1; bounding box: 60×38×64 Å

InterPro domains:
  IPR000722 RNA polymerase, alpha subunit [PF00623] (81-151)
  IPR006592 RNA polymerase, N-terminal [SM00663] (2-174)
  IPR045867 DNA-directed RNA polymerase, subunit beta-prime [PTHR19376] (82-173)

Foldseek 3Di:
DVVLVVVLVVCCVVVVNPPVVSVVSVCLQCVVDPPDDSVNHPCCLCPPPNHCCVPPVVDNDDPQKDKFWEDEDQVDDLADPDAFWKWKAFPPPPAPLRIAIHHDDDDPPDPHHYHHPQQCLSNVDDNPGGMIMIGGQPDPVSRVCRVPPGHVVNVQAGPPPRDGSGDDDPVVVD